Protein AF-A0A918H9S3-F1 (afdb_monomer_lite)

Foldseek 3Di:
DDPDPLAPCPVCVVVLVVCLLVQVPPDPVSNVVSLVVSLCSLPDDDWDDDQQFATVSLVVLLVSLVVVLVPDDPPPSSNVSSVVSNVVSVVRRVVSNVVSVVVD

Radius of gyration: 15.17 Å; chains: 1; bounding box: 36×32×43 Å

Structure (mmCIF, N/CA/C/O backbone):
data_AF-A0A918H9S3-F1
#
_entry.id   AF-A0A918H9S3-F1
#
loop_
_atom_site.group_PDB
_atom_site.id
_atom_site.type_symbol
_atom_site.label_atom_id
_atom_site.label_alt_id
_atom_site.label_comp_id
_atom_site.label_asym_id
_atom_site.label_entity_id
_atom_site.label_seq_id
_atom_site.pdbx_PDB_ins_code
_atom_site.Cartn_x
_atom_site.Cartn_y
_atom_site.Cartn_z
_atom_site.occupancy
_atom_site.B_iso_or_equiv
_atom_site.auth_seq_id
_atom_site.auth_comp_id
_atom_site.auth_asym_id
_atom_site.auth_atom_id
_atom_site.pdbx_PDB_model_num
ATOM 1 N N . MET A 1 1 ? 17.893 -21.327 3.367 1.00 35.28 1 MET A N 1
ATOM 2 C CA . MET A 1 1 ? 17.440 -19.935 3.160 1.00 35.28 1 MET A CA 1
ATOM 3 C C . MET A 1 1 ? 15.924 -19.945 3.169 1.00 35.28 1 MET A C 1
ATOM 5 O O . MET A 1 1 ? 15.336 -20.559 2.289 1.00 35.28 1 MET A O 1
ATOM 9 N N . SER A 1 2 ? 15.300 -19.388 4.208 1.00 34.03 2 SER A N 1
ATOM 10 C CA . SER A 1 2 ? 13.839 -19.285 4.274 1.00 34.03 2 SER A CA 1
ATOM 11 C C . SER A 1 2 ? 13.400 -18.329 3.170 1.00 34.03 2 SER A C 1
ATOM 13 O O . SER A 1 2 ? 13.749 -17.150 3.238 1.00 34.03 2 SER A O 1
ATOM 15 N N . LYS A 1 3 ? 12.696 -18.823 2.142 1.00 37.31 3 LYS A N 1
ATOM 16 C CA . LYS A 1 3 ? 11.920 -17.949 1.257 1.00 37.31 3 LYS A CA 1
ATOM 17 C C . LYS A 1 3 ? 11.032 -17.126 2.185 1.00 37.31 3 LYS A C 1
ATOM 19 O O . LYS A 1 3 ? 10.211 -17.707 2.900 1.00 37.31 3 LYS A O 1
ATOM 24 N N . ARG A 1 4 ? 11.244 -15.807 2.259 1.00 43.97 4 ARG A N 1
ATOM 25 C CA . ARG A 1 4 ? 10.210 -14.955 2.850 1.00 43.97 4 ARG A CA 1
ATOM 26 C C . ARG A 1 4 ? 8.940 -15.250 2.055 1.00 43.97 4 ARG A C 1
ATOM 28 O O . ARG A 1 4 ? 9.033 -15.511 0.859 1.00 43.97 4 ARG A O 1
ATOM 35 N N . PRO A 1 5 ? 7.766 -15.295 2.686 1.00 44.53 5 PRO A N 1
ATOM 36 C CA . PRO A 1 5 ? 6.538 -15.292 1.921 1.00 44.53 5 PRO A CA 1
ATOM 37 C C . PRO A 1 5 ? 6.533 -13.944 1.202 1.00 44.53 5 PRO A C 1
ATOM 39 O O . PRO A 1 5 ? 6.226 -12.925 1.817 1.00 44.53 5 PRO A O 1
ATOM 42 N N . ASP A 1 6 ? 6.960 -13.932 -0.061 1.00 52.22 6 ASP A N 1
ATOM 43 C CA . ASP A 1 6 ? 7.191 -12.723 -0.867 1.00 52.22 6 ASP A CA 1
ATOM 44 C C . ASP A 1 6 ? 5.903 -11.891 -1.044 1.00 52.22 6 ASP A C 1
ATOM 46 O O . ASP A 1 6 ? 5.912 -10.802 -1.603 1.00 52.22 6 ASP A O 1
ATOM 50 N N . ASN A 1 7 ? 4.783 -12.396 -0.521 1.00 59.19 7 ASN A N 1
ATOM 51 C CA . ASN A 1 7 ? 3.443 -11.933 -0.793 1.00 59.19 7 ASN A CA 1
ATOM 52 C C . ASN A 1 7 ? 2.536 -11.915 0.455 1.00 59.19 7 ASN A C 1
ATOM 54 O O . ASN A 1 7 ? 1.317 -11.883 0.316 1.00 59.19 7 ASN A O 1
ATOM 58 N N . ILE A 1 8 ? 3.080 -11.921 1.687 1.00 57.34 8 ILE A N 1
ATOM 59 C CA . ILE A 1 8 ? 2.235 -11.901 2.907 1.00 57.34 8 ILE A CA 1
ATOM 60 C C . ILE A 1 8 ? 1.254 -10.718 2.916 1.00 57.34 8 ILE A C 1
ATOM 62 O O . ILE A 1 8 ? 0.135 -10.906 3.380 1.00 57.34 8 ILE A O 1
ATOM 66 N N . VAL A 1 9 ? 1.658 -9.562 2.361 1.00 64.94 9 VAL A N 1
ATOM 67 C CA . VAL A 1 9 ? 0.833 -8.336 2.251 1.00 64.94 9 VAL A CA 1
ATOM 68 C C . VAL A 1 9 ? -0.319 -8.478 1.230 1.00 64.94 9 VAL A C 1
ATOM 70 O O . VAL A 1 9 ? -1.176 -7.622 1.046 1.00 64.94 9 VAL A O 1
ATOM 73 N N . TRP A 1 10 ? -0.320 -9.562 0.471 1.00 71.38 10 TRP A N 1
ATOM 74 C CA . TRP A 1 10 ? -1.200 -9.747 -0.672 1.00 71.38 10 TRP A CA 1
ATOM 75 C C . TRP A 1 10 ? -2.053 -11.004 -0.556 1.00 71.38 10 TRP A C 1
ATOM 77 O O . TRP A 1 10 ? -3.134 -11.062 -1.147 1.00 71.38 10 TRP A O 1
ATOM 87 N N . ASP A 1 11 ? -1.576 -11.983 0.208 1.00 74.75 11 ASP A N 1
ATOM 88 C CA . ASP A 1 11 ? -2.230 -13.265 0.456 1.00 74.75 11 ASP A CA 1
ATOM 89 C C . ASP A 1 11 ? -3.131 -13.229 1.704 1.00 74.75 11 ASP A C 1
ATOM 91 O O . ASP A 1 11 ? -3.870 -14.179 1.969 1.00 74.75 11 ASP A O 1
ATOM 95 N N . ARG A 1 12 ? -3.050 -12.159 2.510 1.00 79.31 12 ARG A N 1
ATOM 96 C CA . ARG A 1 12 ? -3.750 -12.017 3.797 1.00 79.31 12 ARG A CA 1
ATOM 97 C C . ARG A 1 12 ? -4.361 -10.619 3.974 1.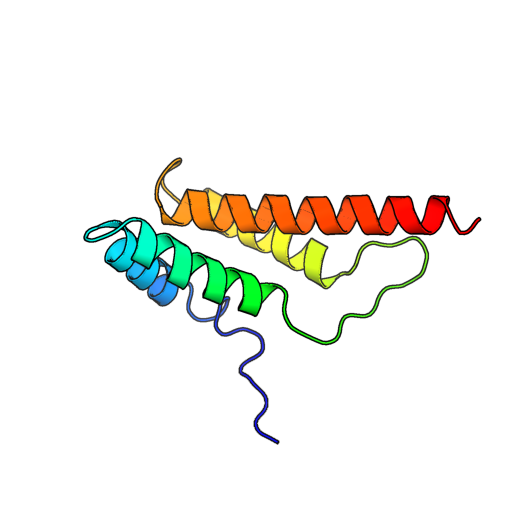00 79.31 12 ARG A C 1
ATOM 99 O O . ARG A 1 12 ? -4.343 -10.055 5.069 1.00 79.31 12 ARG A O 1
ATOM 106 N N . VAL A 1 13 ? -4.979 -10.099 2.915 1.00 79.56 13 VAL A N 1
ATOM 107 C CA . VAL A 1 13 ? -5.601 -8.761 2.869 1.00 79.56 13 VAL A CA 1
ATOM 108 C C . VAL A 1 13 ? -6.592 -8.528 4.019 1.00 79.56 13 VAL A C 1
ATOM 110 O O . VAL A 1 13 ? -6.641 -7.437 4.595 1.00 79.56 13 VAL A O 1
ATOM 113 N N . GLU A 1 14 ? -7.377 -9.536 4.405 1.00 82.25 14 GLU A N 1
ATOM 114 C CA . GLU A 1 14 ? -8.325 -9.427 5.518 1.00 82.25 14 GLU A CA 1
ATOM 115 C C . GLU A 1 14 ? -7.612 -9.263 6.865 1.00 82.25 14 GLU A C 1
ATOM 117 O O . GLU A 1 14 ? -8.058 -8.487 7.715 1.00 82.25 14 GLU A O 1
ATOM 122 N N . PHE A 1 15 ? -6.489 -9.961 7.051 1.00 81.75 15 PHE A N 1
ATOM 123 C CA . PHE A 1 15 ? -5.672 -9.875 8.259 1.00 81.75 15 PHE A CA 1
ATOM 124 C C . PHE A 1 15 ? -5.003 -8.504 8.376 1.00 81.75 15 PHE A C 1
ATOM 126 O O . PHE A 1 15 ? -5.078 -7.882 9.433 1.00 81.75 15 PHE A O 1
ATOM 133 N N . GLU A 1 16 ? -4.418 -7.984 7.298 1.00 83.19 16 GLU A N 1
ATOM 134 C CA . GLU A 1 16 ? -3.855 -6.627 7.282 1.00 83.19 16 GLU A CA 1
ATOM 135 C C . GLU A 1 16 ? -4.918 -5.570 7.530 1.00 83.19 16 GLU A C 1
ATOM 137 O O . GLU A 1 16 ? -4.717 -4.659 8.329 1.00 83.19 16 GLU A O 1
ATOM 142 N N . SER A 1 17 ? -6.075 -5.707 6.883 1.00 84.81 17 SER A N 1
ATOM 143 C CA . SER A 1 17 ? -7.198 -4.798 7.079 1.00 84.81 17 SER A CA 1
ATOM 144 C C . SER A 1 17 ? -7.647 -4.789 8.539 1.00 84.81 17 SER A C 1
ATOM 146 O O . SER A 1 17 ? -7.937 -3.726 9.087 1.00 84.81 17 SER A O 1
ATOM 148 N N . ALA A 1 18 ? -7.698 -5.956 9.188 1.00 86.19 18 ALA A N 1
ATOM 149 C CA . ALA A 1 18 ? -8.004 -6.068 10.610 1.00 86.19 18 ALA A CA 1
ATOM 150 C C . ALA A 1 18 ? -6.905 -5.443 11.482 1.00 86.19 18 ALA A C 1
ATOM 152 O O . ALA A 1 18 ? -7.220 -4.692 12.406 1.00 86.19 18 ALA A O 1
ATOM 153 N N . LEU A 1 19 ? -5.633 -5.688 11.161 1.00 85.25 19 LEU A N 1
ATOM 154 C CA . LEU A 1 19 ? -4.483 -5.143 11.877 1.00 85.25 19 LEU A CA 1
ATOM 155 C C . LEU A 1 19 ? -4.432 -3.611 11.791 1.00 85.25 19 LEU A C 1
ATOM 157 O O . LEU A 1 19 ? -4.290 -2.946 12.812 1.00 85.25 19 LEU A O 1
ATOM 161 N N . LEU A 1 20 ? -4.615 -3.042 10.598 1.00 85.44 20 LEU A N 1
ATOM 162 C CA . LEU A 1 20 ? -4.658 -1.598 10.360 1.00 85.44 20 LEU A CA 1
ATOM 163 C C . LEU A 1 20 ? -5.842 -0.946 11.080 1.00 85.44 20 LEU A C 1
ATOM 165 O O . LEU A 1 20 ? -5.670 0.085 11.727 1.00 85.44 20 LEU A O 1
ATOM 169 N N . LYS A 1 21 ? -7.029 -1.566 11.032 1.00 85.75 21 LYS A N 1
ATOM 170 C CA . LYS A 1 21 ? -8.210 -1.100 11.782 1.00 85.75 21 LYS A CA 1
ATOM 171 C C . LYS A 1 21 ? -8.000 -1.165 13.294 1.00 85.75 21 LYS A C 1
ATOM 173 O O . LYS A 1 21 ? -8.488 -0.298 14.014 1.00 85.75 21 LYS A O 1
ATOM 178 N N . ALA A 1 22 ? -7.319 -2.195 13.791 1.00 85.31 22 ALA A N 1
ATOM 179 C CA . ALA A 1 22 ? -7.003 -2.316 15.208 1.00 85.31 22 ALA A CA 1
ATOM 180 C C . ALA A 1 22 ? -5.971 -1.2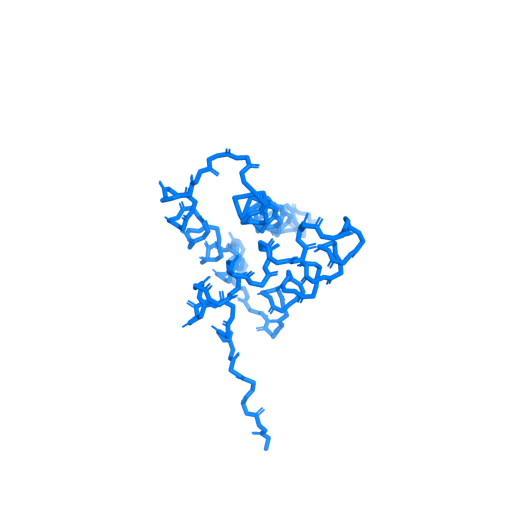63 15.629 1.00 85.31 22 ALA A C 1
ATOM 182 O O . ALA A 1 22 ? -6.163 -0.608 16.649 1.00 85.31 22 ALA A O 1
ATOM 183 N N . ALA A 1 23 ? -4.932 -1.049 14.819 1.00 82.81 23 ALA A N 1
ATOM 184 C CA . ALA A 1 23 ? -3.884 -0.065 15.065 1.00 82.81 23 ALA A CA 1
ATOM 185 C C . ALA A 1 23 ? -4.391 1.385 14.988 1.00 82.81 23 ALA A C 1
ATOM 187 O O . ALA A 1 23 ? -3.901 2.230 15.729 1.00 82.81 23 ALA A O 1
ATOM 188 N N . SER A 1 24 ? -5.398 1.675 14.154 1.00 82.62 24 SER A N 1
ATOM 189 C CA . SER A 1 24 ? -5.954 3.028 13.997 1.00 82.62 24 SER A CA 1
ATOM 190 C C . SER A 1 24 ? -6.832 3.494 15.162 1.00 82.62 24 SER A C 1
ATOM 192 O O . SER A 1 24 ? -7.170 4.670 15.226 1.00 82.62 24 SER A O 1
ATOM 194 N N . ARG A 1 25 ? -7.265 2.592 16.054 1.00 79.00 25 ARG A N 1
ATOM 195 C CA . ARG A 1 25 ? -8.170 2.919 17.171 1.00 79.00 25 ARG A CA 1
ATOM 196 C C . ARG A 1 25 ? -7.462 3.516 18.398 1.00 79.00 25 ARG A C 1
ATOM 198 O O . ARG A 1 25 ? -7.962 4.513 18.907 1.00 79.00 25 ARG A O 1
ATOM 205 N N . PRO A 1 26 ? -6.359 2.935 18.912 1.00 77.56 26 PRO A N 1
ATOM 206 C CA . PRO A 1 26 ? -5.750 3.391 20.159 1.00 77.56 26 PRO A CA 1
ATOM 207 C C . PRO A 1 26 ? -4.650 4.445 19.973 1.00 77.56 26 PRO A C 1
ATOM 209 O O . PRO A 1 26 ? -4.350 5.152 20.929 1.00 77.56 26 PRO A O 1
ATOM 212 N N . SER A 1 27 ? -4.000 4.532 18.802 1.00 80.56 27 SER A N 1
ATOM 213 C CA . SER A 1 27 ? -2.873 5.451 18.591 1.00 80.56 27 SER A CA 1
ATOM 214 C C . SER A 1 27 ? -2.528 5.647 17.114 1.00 80.56 27 SER A C 1
ATOM 216 O O . SER A 1 27 ? -2.255 4.689 16.391 1.00 80.56 27 SER A O 1
ATOM 218 N N . GLU A 1 28 ? -2.433 6.907 16.693 1.00 81.00 28 GLU A N 1
ATOM 219 C CA . GLU A 1 28 ? -1.913 7.283 15.375 1.00 81.00 28 GLU A CA 1
ATOM 220 C C . GLU A 1 28 ? -0.458 6.821 15.172 1.00 81.00 28 GLU A C 1
ATOM 222 O O . GLU A 1 28 ? -0.093 6.387 14.080 1.00 81.00 28 GLU A O 1
ATOM 227 N N . ASP A 1 29 ? 0.369 6.827 16.226 1.00 84.31 29 ASP A N 1
ATOM 228 C CA . ASP A 1 29 ? 1.760 6.364 16.139 1.00 84.31 29 ASP A CA 1
ATOM 229 C C . ASP A 1 29 ? 1.839 4.858 15.860 1.00 84.31 29 ASP A C 1
ATOM 231 O O . ASP A 1 29 ? 2.650 4.421 15.041 1.00 84.31 29 ASP A O 1
ATOM 235 N N . LEU A 1 30 ? 0.964 4.062 16.487 1.00 84.06 30 LEU A N 1
ATOM 236 C CA . LEU A 1 30 ? 0.891 2.623 16.230 1.00 84.06 30 LEU A CA 1
ATOM 237 C C . LEU A 1 30 ? 0.456 2.356 14.788 1.00 84.06 30 LEU A C 1
ATOM 239 O O . LEU A 1 30 ? 1.103 1.574 14.091 1.00 84.06 30 LEU A O 1
ATOM 243 N N . PHE A 1 31 ? -0.579 3.056 14.316 1.00 84.94 31 PHE A N 1
ATOM 244 C CA . PHE A 1 31 ? -1.009 2.982 12.922 1.00 84.94 31 PHE A CA 1
ATOM 245 C C . PHE A 1 31 ? 0.125 3.335 11.955 1.00 84.94 31 PHE A C 1
ATOM 247 O O . PHE A 1 31 ? 0.385 2.585 11.015 1.00 84.94 31 PHE A O 1
ATOM 254 N N . ARG A 1 32 ? 0.858 4.421 12.218 1.00 85.50 32 ARG A N 1
ATOM 255 C CA . ARG A 1 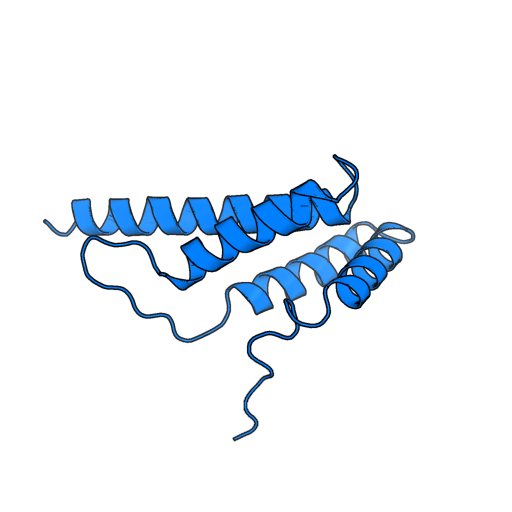32 ? 1.989 4.854 11.392 1.00 85.50 32 ARG A CA 1
ATOM 256 C C . ARG A 1 32 ? 3.113 3.820 11.356 1.00 85.50 32 ARG A C 1
ATOM 258 O O . ARG A 1 32 ? 3.631 3.534 10.280 1.00 85.50 32 ARG A O 1
ATOM 265 N N . ARG A 1 33 ? 3.493 3.236 12.497 1.00 87.50 33 ARG A N 1
ATOM 266 C CA . ARG A 1 33 ? 4.554 2.212 12.561 1.00 87.50 33 ARG A CA 1
ATOM 267 C C . ARG A 1 33 ? 4.152 0.925 11.849 1.00 87.50 33 ARG A C 1
ATOM 269 O O . ARG A 1 33 ? 4.944 0.378 11.079 1.00 87.50 33 ARG A O 1
ATOM 276 N N . THR A 1 34 ? 2.930 0.452 12.087 1.00 86.56 34 THR A N 1
ATOM 277 C CA . THR A 1 34 ? 2.390 -0.742 11.429 1.00 86.56 34 THR A CA 1
ATOM 278 C C . THR A 1 34 ? 2.268 -0.520 9.924 1.00 86.56 34 THR A C 1
ATOM 280 O O . THR A 1 34 ? 2.783 -1.324 9.151 1.00 86.56 34 THR A O 1
ATOM 283 N N . GLY A 1 35 ? 1.672 0.599 9.505 1.00 87.50 35 GLY A N 1
ATOM 284 C CA . GLY A 1 35 ? 1.552 0.978 8.099 1.00 87.50 35 GLY A CA 1
ATOM 285 C C . GLY A 1 35 ? 2.912 1.133 7.420 1.00 87.50 35 GLY A C 1
ATOM 286 O O . GLY A 1 35 ? 3.118 0.583 6.346 1.00 87.50 35 GLY A O 1
ATOM 287 N N . GLY A 1 36 ? 3.879 1.789 8.066 1.00 87.12 36 GLY A N 1
ATOM 288 C CA . GLY A 1 36 ? 5.238 1.933 7.535 1.00 87.12 36 GLY A CA 1
ATOM 289 C C . GLY A 1 36 ? 5.968 0.597 7.370 1.00 87.12 36 GLY A C 1
ATOM 290 O O . GLY A 1 36 ? 6.658 0.389 6.376 1.00 87.12 36 GLY A O 1
ATOM 291 N N . SER A 1 37 ? 5.774 -0.338 8.302 1.00 86.75 37 SER A N 1
ATOM 292 C CA . SER A 1 37 ? 6.371 -1.678 8.211 1.00 86.75 37 SER A CA 1
ATOM 293 C C . SER A 1 37 ? 5.767 -2.493 7.065 1.00 86.75 37 SER A C 1
ATOM 295 O O . SER A 1 37 ? 6.503 -3.127 6.311 1.00 86.75 37 SER A O 1
ATOM 297 N N . LEU A 1 38 ? 4.440 -2.444 6.900 1.00 87.50 38 LEU A N 1
ATOM 298 C CA . LEU A 1 38 ? 3.748 -3.094 5.782 1.00 87.50 38 LEU A CA 1
ATOM 299 C C . LEU A 1 38 ? 4.135 -2.463 4.440 1.00 87.50 38 LEU A C 1
ATOM 301 O O . LEU A 1 38 ? 4.395 -3.181 3.481 1.00 87.50 38 LEU A O 1
ATOM 305 N N . HIS A 1 39 ? 4.242 -1.134 4.390 1.00 88.81 39 HIS A N 1
ATOM 306 C CA . HIS A 1 39 ? 4.713 -0.402 3.214 1.00 88.81 39 HIS A CA 1
ATOM 307 C C . HIS A 1 39 ? 6.123 -0.842 2.817 1.00 88.81 39 HIS A C 1
ATOM 309 O O . HIS A 1 39 ? 6.339 -1.278 1.690 1.00 88.81 39 HIS A O 1
ATOM 315 N N . SER A 1 40 ? 7.057 -0.857 3.770 1.00 87.06 40 SER A N 1
ATOM 316 C CA . SER A 1 40 ? 8.417 -1.340 3.529 1.00 87.06 40 SER A CA 1
ATOM 317 C C . SER A 1 40 ? 8.436 -2.780 3.015 1.00 87.06 40 SER A C 1
ATOM 319 O O . SER A 1 40 ? 9.185 -3.078 2.091 1.00 87.06 40 SER A O 1
ATOM 321 N N . ALA A 1 41 ? 7.584 -3.657 3.555 1.00 85.44 41 ALA A N 1
ATOM 322 C CA . ALA A 1 41 ? 7.481 -5.037 3.093 1.00 85.44 41 ALA A CA 1
ATOM 323 C C . ALA A 1 41 ? 7.029 -5.134 1.625 1.00 85.44 41 ALA A C 1
ATOM 325 O O . ALA A 1 41 ? 7.632 -5.901 0.878 1.00 85.44 41 ALA A O 1
ATOM 326 N N . VAL A 1 42 ? 6.046 -4.327 1.199 1.00 85.44 42 VAL A N 1
ATOM 327 C CA . VAL A 1 42 ? 5.570 -4.273 -0.200 1.00 85.44 42 VAL A CA 1
ATOM 328 C C . VAL A 1 42 ? 6.678 -3.864 -1.165 1.00 85.44 42 VAL A C 1
ATOM 330 O O . VAL A 1 42 ? 6.781 -4.421 -2.255 1.00 85.44 42 VAL A O 1
ATOM 333 N N . PHE A 1 43 ? 7.509 -2.893 -0.778 1.00 85.50 43 PHE A N 1
ATOM 334 C CA . PHE A 1 43 ? 8.548 -2.367 -1.663 1.00 85.50 43 PHE A CA 1
ATOM 335 C C . PHE A 1 43 ? 9.921 -3.035 -1.494 1.00 85.50 43 PHE A C 1
ATOM 337 O O . PHE A 1 43 ? 10.841 -2.753 -2.262 1.00 85.50 43 PHE A O 1
ATOM 344 N N . SER A 1 44 ? 10.076 -3.935 -0.520 1.00 81.06 44 SER A N 1
ATOM 345 C CA . SER A 1 44 ? 11.324 -4.665 -0.290 1.00 81.06 44 SER A CA 1
ATOM 346 C C . SER A 1 44 ? 11.525 -5.798 -1.298 1.00 81.06 44 SER A C 1
ATOM 348 O O . SER A 1 44 ? 10.581 -6.496 -1.648 1.00 81.06 44 SER A O 1
ATOM 350 N N . GLY A 1 45 ? 12.767 -6.014 -1.733 1.00 73.81 45 GLY A N 1
ATOM 351 C CA . GLY A 1 45 ? 13.123 -7.111 -2.632 1.00 73.81 45 GLY A CA 1
ATOM 352 C C . GLY A 1 45 ? 14.162 -6.707 -3.670 1.00 73.81 45 GLY A C 1
ATOM 353 O O . GLY A 1 45 ? 14.498 -5.531 -3.810 1.00 73.81 45 GLY A O 1
ATOM 354 N N . VAL A 1 46 ? 14.686 -7.702 -4.385 1.00 66.31 46 VAL A N 1
ATOM 355 C CA . VAL A 1 46 ? 15.490 -7.457 -5.586 1.00 66.31 46 VAL A CA 1
ATOM 356 C C . VAL A 1 46 ? 14.523 -7.145 -6.716 1.00 66.31 46 VAL A C 1
ATOM 358 O O . VAL A 1 46 ? 13.613 -7.929 -6.966 1.00 66.31 46 VAL A O 1
ATOM 361 N N . ARG A 1 47 ? 14.726 -6.005 -7.372 1.00 75.31 47 ARG A N 1
ATOM 362 C CA . ARG A 1 47 ? 13.902 -5.541 -8.487 1.00 75.31 47 ARG A CA 1
ATOM 363 C C . ARG A 1 47 ? 14.729 -5.528 -9.753 1.00 75.31 47 ARG A C 1
ATOM 365 O O . ARG A 1 47 ? 15.932 -5.262 -9.706 1.00 75.31 47 ARG A O 1
ATOM 372 N N . SER A 1 48 ? 14.112 -5.833 -10.882 1.00 68.38 48 SER A N 1
ATOM 373 C CA . SER A 1 48 ? 14.785 -5.783 -12.180 1.00 68.38 48 SER A CA 1
ATOM 374 C C . SER A 1 48 ? 13.884 -5.128 -13.207 1.00 68.38 48 SER A C 1
ATOM 376 O O . SER A 1 48 ? 12.689 -5.392 -13.275 1.00 68.38 48 SER A O 1
ATOM 378 N N . ARG A 1 49 ? 14.482 -4.241 -13.996 1.00 75.94 49 ARG A N 1
ATOM 379 C CA . ARG A 1 49 ? 13.795 -3.400 -14.969 1.00 75.94 49 ARG A CA 1
ATOM 380 C C . ARG A 1 49 ? 14.489 -3.511 -16.321 1.00 75.94 49 ARG A C 1
ATOM 382 O O . ARG A 1 49 ? 15.714 -3.579 -16.389 1.00 75.94 49 ARG A O 1
ATOM 389 N N . GLU A 1 50 ? 13.696 -3.463 -17.386 1.00 77.81 50 GLU A N 1
ATOM 390 C CA . GLU A 1 50 ? 14.187 -3.189 -18.736 1.00 77.81 50 GLU A CA 1
ATOM 391 C C . GLU A 1 50 ? 14.351 -1.678 -18.946 1.00 77.81 50 GLU A C 1
ATOM 393 O O . GLU A 1 50 ? 13.498 -0.886 -18.538 1.00 77.81 50 GLU A O 1
ATOM 398 N N . LEU A 1 51 ? 15.422 -1.267 -19.626 1.00 74.88 51 LEU A N 1
ATOM 399 C CA . LEU A 1 51 ? 15.623 0.136 -19.982 1.00 74.88 51 LEU A CA 1
ATOM 400 C C . LEU A 1 51 ? 14.416 0.656 -20.789 1.00 74.88 51 LEU A C 1
ATOM 402 O O . LEU A 1 51 ? 13.972 0.036 -21.754 1.00 74.88 51 LEU A O 1
ATOM 406 N N . GLY A 1 52 ? 13.882 1.798 -20.381 1.00 72.50 52 GLY A N 1
ATOM 407 C CA . GLY A 1 52 ? 12.702 2.457 -20.933 1.00 72.50 52 GLY A CA 1
ATOM 408 C C . GLY A 1 52 ? 11.357 2.015 -20.346 1.00 72.50 52 GLY A C 1
ATOM 409 O O . GLY A 1 52 ? 10.334 2.556 -20.765 1.00 72.50 52 GLY A O 1
ATOM 410 N N . LYS A 1 53 ? 11.309 1.061 -19.403 1.00 80.88 53 LYS A N 1
ATOM 411 C CA . LYS A 1 53 ? 10.048 0.539 -18.836 1.00 80.88 53 LYS A CA 1
ATOM 412 C C . LYS A 1 53 ? 10.012 0.609 -17.315 1.00 80.88 53 LYS A C 1
ATOM 414 O O . LYS A 1 53 ? 11.007 0.262 -16.707 1.00 80.88 53 LYS A O 1
ATOM 419 N N . PRO A 1 54 ? 8.895 0.971 -16.661 1.00 84.44 54 PRO A N 1
ATOM 420 C CA . PRO A 1 54 ? 8.795 0.914 -15.199 1.00 84.44 54 PRO A CA 1
ATOM 421 C C . PRO A 1 54 ? 9.184 -0.453 -14.624 1.00 84.44 54 PRO A C 1
ATOM 423 O O . PRO A 1 54 ? 9.097 -1.473 -15.305 1.00 84.44 54 PRO A O 1
ATOM 426 N N . TYR A 1 55 ? 9.589 -0.465 -13.352 1.00 85.38 55 TYR A N 1
ATOM 427 C CA . TYR A 1 55 ? 9.699 -1.713 -12.601 1.00 85.38 55 TYR A CA 1
ATOM 428 C C . TYR A 1 55 ? 8.329 -2.391 -12.593 1.00 85.38 55 TYR A C 1
ATOM 430 O O . TYR A 1 55 ? 7.334 -1.768 -12.207 1.00 85.38 55 TYR A O 1
ATOM 438 N N . GLN A 1 56 ? 8.272 -3.643 -13.046 1.00 85.38 56 GLN A N 1
ATOM 439 C CA . GLN A 1 56 ? 7.011 -4.377 -13.156 1.00 85.38 56 GLN A CA 1
ATOM 440 C C . GLN A 1 56 ? 6.337 -4.503 -11.786 1.00 85.38 56 GLN A C 1
ATOM 442 O O . GLN A 1 56 ? 5.121 -4.404 -11.675 1.00 85.38 56 GLN A O 1
ATOM 447 N N . GLU A 1 57 ? 7.137 -4.606 -10.729 1.00 85.44 57 GLU A N 1
ATOM 448 C CA . GLU A 1 57 ? 6.678 -4.684 -9.351 1.00 85.44 57 GLU A CA 1
ATOM 449 C C . GLU A 1 57 ? 5.890 -3.433 -8.933 1.00 85.44 57 GLU A C 1
ATOM 451 O O . GLU A 1 57 ? 4.885 -3.549 -8.239 1.00 85.44 57 GLU A O 1
ATOM 456 N N . ASP A 1 58 ? 6.299 -2.233 -9.361 1.00 88.94 58 ASP A N 1
ATOM 457 C CA . ASP A 1 58 ? 5.561 -1.004 -9.039 1.00 88.94 58 ASP A CA 1
ATOM 458 C C . ASP A 1 58 ? 4.242 -0.915 -9.837 1.00 88.94 58 ASP A C 1
ATOM 460 O O . ASP A 1 58 ? 3.225 -0.463 -9.304 1.00 88.94 58 ASP A O 1
ATOM 464 N N . VAL A 1 59 ? 4.217 -1.409 -11.081 1.00 89.38 59 VAL A N 1
ATOM 465 C CA . VAL A 1 59 ? 2.978 -1.520 -11.878 1.00 89.38 59 VAL A CA 1
ATOM 466 C C . VAL A 1 59 ? 1.997 -2.486 -11.211 1.00 89.38 59 VAL A C 1
ATOM 468 O O . VAL A 1 59 ? 0.844 -2.123 -10.966 1.00 89.38 59 VAL A O 1
ATOM 471 N N . ASP A 1 60 ? 2.472 -3.671 -10.830 1.00 88.88 60 ASP A N 1
ATOM 472 C CA . ASP A 1 60 ? 1.669 -4.708 -10.180 1.00 88.88 60 ASP A CA 1
ATOM 473 C C . ASP A 1 60 ? 1.079 -4.212 -8.852 1.00 88.88 60 ASP A C 1
ATOM 475 O O . ASP A 1 60 ? -0.101 -4.444 -8.563 1.00 88.88 60 ASP A O 1
ATOM 479 N N . VAL A 1 61 ? 1.873 -3.483 -8.053 1.00 90.19 61 VAL A N 1
ATOM 480 C CA . VAL A 1 61 ? 1.396 -2.834 -6.823 1.00 90.19 61 VAL A CA 1
ATOM 481 C C . VAL A 1 61 ? 0.262 -1.868 -7.152 1.00 90.19 61 VAL A C 1
ATOM 483 O O . VAL A 1 61 ? -0.798 -1.973 -6.534 1.00 90.19 61 VAL A O 1
ATOM 486 N N . SER A 1 62 ? 0.445 -0.967 -8.124 1.00 89.50 62 SER A N 1
ATOM 487 C CA . SER A 1 62 ? -0.548 0.051 -8.499 1.00 89.50 62 SER A CA 1
ATOM 488 C C . SER A 1 62 ? -1.885 -0.565 -8.933 1.00 89.50 62 SER A C 1
ATOM 490 O O . SER A 1 62 ? -2.947 -0.207 -8.410 1.00 89.50 62 SER A O 1
ATOM 492 N N . GLU A 1 63 ? -1.850 -1.565 -9.814 1.00 90.94 63 GLU A N 1
ATOM 493 C CA . GLU A 1 63 ? -3.056 -2.258 -10.279 1.00 90.94 63 GLU A CA 1
ATOM 494 C C . GLU A 1 63 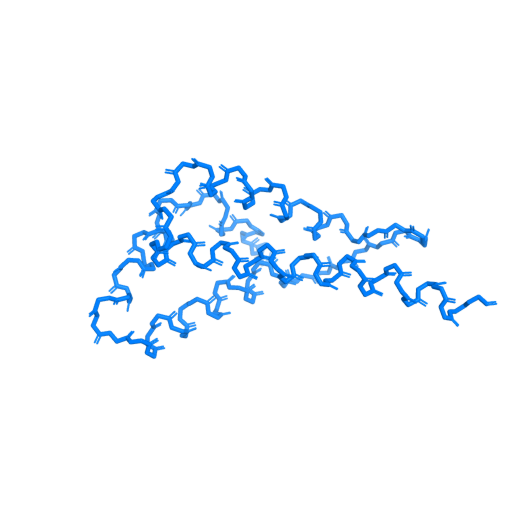? -3.753 -3.035 -9.156 1.00 90.94 63 GLU A C 1
ATOM 496 O O . GLU A 1 63 ? -4.987 -3.112 -9.080 1.00 90.94 63 GLU A O 1
ATOM 501 N N . ARG A 1 64 ? -2.974 -3.655 -8.266 1.00 89.50 64 ARG A N 1
ATOM 502 C CA . ARG A 1 64 ? -3.516 -4.454 -7.167 1.00 89.50 64 ARG A CA 1
ATOM 503 C C . ARG A 1 64 ? -4.175 -3.575 -6.115 1.00 89.50 64 ARG A C 1
ATOM 505 O O . ARG A 1 64 ? -5.310 -3.858 -5.726 1.00 89.50 64 ARG A O 1
ATOM 512 N N . VAL A 1 65 ? -3.534 -2.482 -5.704 1.00 90.88 65 VAL A N 1
ATOM 513 C CA . VAL A 1 65 ? -4.142 -1.545 -4.748 1.00 90.88 65 VAL A CA 1
ATOM 514 C C . VAL A 1 65 ? -5.360 -0.850 -5.343 1.00 90.88 65 VAL A C 1
ATOM 516 O O . VAL A 1 65 ? -6.342 -0.666 -4.631 1.00 90.88 65 VAL A O 1
ATOM 519 N N . GLN A 1 66 ? -5.374 -0.544 -6.644 1.00 91.81 66 GLN A N 1
ATOM 520 C CA . GLN A 1 66 ? -6.560 0.004 -7.303 1.00 91.81 66 GLN A CA 1
ATOM 521 C C . GLN A 1 66 ? -7.764 -0.945 -7.188 1.00 91.81 66 GLN A C 1
ATOM 523 O O . GLN A 1 66 ? -8.860 -0.508 -6.828 1.00 91.81 66 GLN A O 1
ATOM 528 N N . ARG A 1 67 ? -7.557 -2.247 -7.429 1.00 91.12 67 ARG A N 1
ATOM 529 C CA . ARG A 1 67 ? -8.604 -3.271 -7.271 1.00 91.12 67 ARG A CA 1
ATOM 530 C C . ARG A 1 67 ? -9.083 -3.397 -5.827 1.00 91.12 67 ARG A C 1
ATOM 532 O O . ARG A 1 67 ? -10.286 -3.449 -5.594 1.00 91.12 67 ARG A O 1
ATOM 539 N N . LEU A 1 68 ? -8.166 -3.405 -4.860 1.00 89.50 68 LEU A N 1
ATOM 540 C CA . LEU A 1 68 ? -8.514 -3.496 -3.438 1.00 89.50 68 LEU A CA 1
ATOM 541 C C . LEU A 1 68 ? -9.324 -2.284 -2.970 1.00 89.50 68 LEU A C 1
ATOM 543 O O . LEU A 1 68 ? -10.340 -2.430 -2.292 1.00 89.50 68 LEU A O 1
ATOM 547 N N . ARG A 1 69 ? -8.912 -1.082 -3.376 1.00 92.69 69 ARG A N 1
ATOM 548 C CA . ARG A 1 69 ? -9.572 0.171 -2.993 1.00 92.69 69 ARG A CA 1
ATOM 549 C C . ARG A 1 69 ? -10.989 0.297 -3.539 1.00 92.69 69 ARG A C 1
ATOM 551 O O . ARG A 1 69 ? -11.810 0.937 -2.890 1.00 92.69 69 ARG A O 1
ATOM 558 N N . ALA A 1 70 ? -11.307 -0.342 -4.666 1.00 92.31 70 ALA A N 1
ATOM 559 C CA . ALA A 1 70 ? -12.653 -0.318 -5.240 1.00 92.31 70 ALA A CA 1
ATOM 560 C C . ALA A 1 70 ? -13.733 -0.881 -4.291 1.00 92.31 70 ALA A C 1
ATOM 562 O O . ALA A 1 70 ? -14.889 -0.474 -4.377 1.00 92.31 70 ALA A O 1
ATOM 563 N N . GLY A 1 71 ? -13.362 -1.786 -3.377 1.00 89.62 71 GLY A N 1
ATOM 564 C CA . GLY A 1 71 ? -14.275 -2.381 -2.394 1.00 89.62 71 GLY A CA 1
ATOM 565 C C . GLY A 1 71 ? -14.253 -1.729 -1.007 1.00 89.62 71 GLY A C 1
ATOM 566 O O . GLY A 1 71 ? -14.966 -2.186 -0.114 1.00 89.62 71 GLY A O 1
ATOM 567 N N . LEU A 1 72 ? -13.428 -0.702 -0.782 1.00 89.69 72 LEU A N 1
ATOM 568 C CA . LEU A 1 72 ? -13.208 -0.138 0.550 1.00 89.69 72 LEU A CA 1
ATOM 569 C C . LEU A 1 72 ? -13.992 1.162 0.773 1.00 89.69 72 LEU A C 1
ATOM 571 O O . LEU A 1 72 ? -14.116 1.979 -0.141 1.00 89.69 72 LEU A O 1
ATOM 575 N N . PRO A 1 73 ? -14.468 1.422 2.008 1.00 93.00 73 PRO A N 1
ATOM 576 C CA . PRO A 1 73 ? -15.019 2.724 2.352 1.00 93.00 73 PRO A CA 1
ATOM 577 C C . PRO A 1 73 ? -13.952 3.807 2.177 1.00 93.00 73 PRO A C 1
ATOM 579 O O . PRO A 1 73 ? -12.885 3.752 2.803 1.00 93.00 73 PRO A O 1
ATOM 582 N N . ARG A 1 74 ? -14.253 4.796 1.334 1.00 92.75 74 ARG A N 1
ATOM 583 C CA . ARG A 1 74 ? -13.348 5.909 1.047 1.00 92.75 74 ARG A CA 1
ATOM 584 C C . ARG A 1 74 ? -13.008 6.672 2.327 1.00 92.75 74 ARG A C 1
ATOM 586 O O . ARG A 1 74 ? -13.893 6.987 3.117 1.00 92.75 74 ARG A O 1
ATOM 593 N N . GLY A 1 75 ? -11.727 6.965 2.525 1.00 90.19 75 GLY A N 1
ATOM 594 C CA . GLY A 1 75 ? -11.217 7.647 3.716 1.00 90.19 75 GLY A CA 1
ATOM 595 C C . GLY A 1 75 ? -11.086 6.757 4.956 1.00 90.19 75 GLY A C 1
ATOM 596 O O . GLY A 1 75 ? -10.640 7.237 5.994 1.00 90.19 75 GLY A O 1
ATOM 597 N N . SER A 1 76 ? -11.430 5.466 4.877 1.00 90.06 76 SER A N 1
ATOM 598 C CA . SER A 1 76 ? -11.099 4.526 5.952 1.00 90.06 76 SER A CA 1
ATOM 599 C C . SER A 1 76 ? -9.583 4.381 6.101 1.00 90.06 76 SER A C 1
ATOM 601 O O . SER A 1 76 ? -8.840 4.536 5.135 1.00 90.06 76 SER A O 1
ATOM 603 N N . ALA A 1 77 ? -9.110 4.020 7.297 1.00 88.75 77 ALA A N 1
ATOM 604 C CA . ALA A 1 77 ? -7.682 3.808 7.556 1.00 88.75 77 ALA A CA 1
ATOM 605 C C . ALA A 1 77 ? -7.034 2.824 6.558 1.00 88.75 77 ALA A C 1
ATOM 607 O O . ALA A 1 77 ? -5.899 3.014 6.132 1.00 88.75 77 ALA A O 1
ATOM 608 N N . VAL A 1 78 ? -7.789 1.804 6.140 1.00 90.50 78 VAL A N 1
ATOM 609 C CA . VAL A 1 78 ? -7.351 0.812 5.151 1.00 90.50 78 VAL A CA 1
ATOM 610 C C . VAL A 1 78 ? -7.311 1.407 3.737 1.00 90.50 78 VAL A C 1
ATOM 612 O O . VAL A 1 78 ? -6.334 1.195 3.025 1.00 90.50 78 VAL A O 1
ATOM 615 N N . ASP A 1 79 ? -8.311 2.203 3.335 1.00 93.00 79 ASP A N 1
ATOM 616 C CA . ASP A 1 79 ? -8.271 2.930 2.052 1.00 93.00 79 ASP A CA 1
ATOM 617 C C . ASP A 1 79 ? -7.091 3.909 1.999 1.00 93.00 79 ASP A C 1
ATOM 619 O O . ASP A 1 79 ? -6.373 3.949 1.004 1.00 93.00 79 ASP A O 1
ATOM 623 N N . LEU A 1 80 ? -6.842 4.656 3.078 1.00 91.44 80 LEU A N 1
ATOM 624 C CA . LEU A 1 80 ? -5.722 5.596 3.161 1.00 91.44 80 LEU A CA 1
ATOM 625 C C . LEU A 1 80 ? -4.364 4.889 3.089 1.00 91.44 80 LEU A C 1
ATOM 627 O O . LEU A 1 80 ? -3.458 5.384 2.420 1.00 91.44 80 LEU A O 1
ATOM 631 N N . PHE A 1 81 ? -4.231 3.718 3.715 1.00 91.81 81 PHE A N 1
ATOM 632 C CA . PHE A 1 81 ? -3.031 2.894 3.587 1.00 91.81 81 PHE A CA 1
ATOM 633 C C . PHE A 1 81 ? -2.796 2.453 2.134 1.00 91.81 81 PHE A C 1
ATOM 635 O O . PHE A 1 81 ? -1.727 2.708 1.578 1.00 91.81 81 PHE A O 1
ATOM 642 N N . TYR A 1 82 ? -3.800 1.859 1.478 1.00 92.50 82 TYR A N 1
ATOM 643 C CA . TYR A 1 82 ? -3.658 1.434 0.082 1.00 92.50 82 TYR A CA 1
ATOM 644 C C . TYR A 1 82 ? -3.491 2.617 -0.884 1.00 92.50 82 TYR A C 1
ATOM 646 O O . TYR A 1 82 ? -2.802 2.484 -1.894 1.00 92.50 82 TYR A O 1
ATOM 654 N N . LYS A 1 83 ? -4.056 3.790 -0.573 1.00 93.88 83 LYS A N 1
ATOM 655 C CA . LYS A 1 83 ? -3.806 5.033 -1.3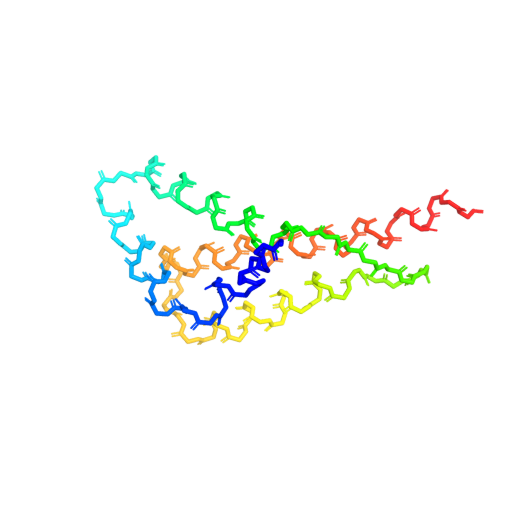16 1.00 93.88 83 LYS A CA 1
ATOM 656 C C . LYS A 1 83 ? -2.330 5.428 -1.251 1.00 93.88 83 LYS A C 1
ATOM 658 O O . LYS A 1 83 ? -1.749 5.725 -2.288 1.00 93.88 83 LYS A O 1
ATOM 663 N N . ALA A 1 84 ? -1.715 5.372 -0.070 1.00 92.50 84 ALA A N 1
ATOM 664 C CA . ALA A 1 84 ? -0.298 5.690 0.099 1.00 92.50 84 ALA A CA 1
ATOM 665 C C . ALA A 1 84 ? 0.619 4.712 -0.662 1.00 92.50 84 ALA A C 1
ATOM 667 O O . ALA A 1 84 ? 1.629 5.127 -1.236 1.00 92.50 84 ALA A O 1
ATOM 668 N N . LEU A 1 85 ? 0.258 3.422 -0.715 1.00 92.62 85 LEU A N 1
ATOM 669 C CA . LEU A 1 85 ? 0.953 2.438 -1.554 1.00 92.62 85 LEU A CA 1
ATOM 670 C C . LEU A 1 85 ? 0.841 2.788 -3.043 1.00 92.62 85 LEU A C 1
ATOM 672 O O . LEU A 1 85 ? 1.849 2.769 -3.745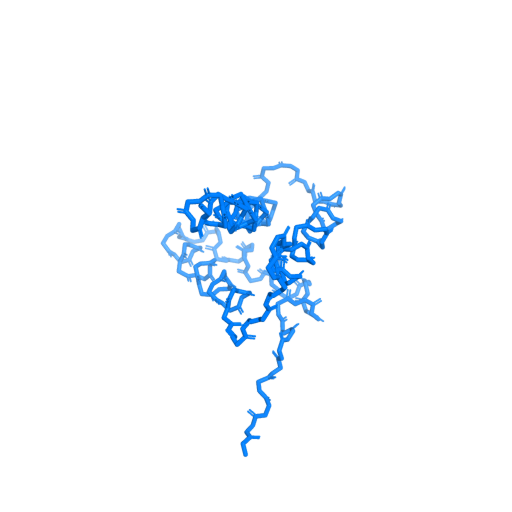 1.00 92.62 85 LEU A O 1
ATOM 676 N N . GLN A 1 86 ? -0.356 3.159 -3.506 1.00 93.94 86 GLN A N 1
ATOM 677 C CA . GLN A 1 86 ? -0.588 3.558 -4.896 1.00 93.94 86 GLN A CA 1
ATOM 678 C C . GLN A 1 86 ? 0.252 4.775 -5.294 1.00 93.94 86 GLN A C 1
ATOM 680 O O . GLN A 1 86 ? 0.895 4.772 -6.338 1.00 93.94 86 GLN A O 1
ATOM 685 N N . GLU A 1 87 ? 0.273 5.803 -4.445 1.00 94.38 87 GLU A N 1
ATOM 686 C CA . GLU A 1 87 ? 1.055 7.024 -4.668 1.00 94.38 87 GLU A CA 1
ATOM 687 C C . GLU A 1 87 ? 2.559 6.728 -4.710 1.00 94.38 87 GLU A C 1
ATOM 689 O O . GLU A 1 87 ? 3.273 7.253 -5.561 1.00 94.38 87 GLU A O 1
ATOM 694 N N . SER A 1 88 ? 3.039 5.838 -3.838 1.00 93.00 88 SER A N 1
ATOM 695 C CA . SER A 1 88 ? 4.450 5.436 -3.808 1.00 93.00 88 SER A CA 1
ATOM 696 C C . SER A 1 88 ? 4.853 4.655 -5.060 1.00 93.00 88 SER A C 1
ATOM 698 O O . SER A 1 88 ? 5.910 4.914 -5.631 1.00 93.00 88 SER A O 1
ATOM 700 N N . ALA A 1 89 ? 3.997 3.736 -5.512 1.00 91.44 89 ALA A N 1
ATOM 701 C CA . ALA A 1 89 ? 4.204 2.987 -6.745 1.00 91.44 89 ALA A CA 1
ATOM 702 C C . ALA A 1 89 ? 4.242 3.915 -7.967 1.00 91.44 89 ALA A C 1
ATOM 704 O O . ALA A 1 89 ? 5.169 3.836 -8.770 1.00 91.44 89 ALA A O 1
ATOM 705 N N . GLN A 1 90 ? 3.295 4.855 -8.065 1.00 93.38 90 GLN A N 1
ATOM 706 C CA . GLN A 1 90 ? 3.273 5.830 -9.155 1.00 93.38 90 GLN A CA 1
ATOM 707 C C . GLN A 1 90 ? 4.525 6.715 -9.154 1.00 93.38 90 GLN A C 1
ATOM 709 O O . GLN A 1 90 ? 5.151 6.898 -10.192 1.00 93.38 90 GLN A O 1
ATOM 714 N N . HIS A 1 91 ? 4.950 7.193 -7.983 1.00 92.12 91 HIS A N 1
ATOM 715 C CA . HIS A 1 91 ? 6.172 7.989 -7.859 1.00 92.12 91 HIS A CA 1
ATOM 716 C C . HIS A 1 91 ? 7.426 7.224 -8.305 1.00 92.12 91 HIS A C 1
ATOM 718 O O . HIS A 1 91 ? 8.326 7.803 -8.915 1.00 92.12 91 HIS A O 1
ATOM 724 N N . ASN A 1 92 ? 7.503 5.921 -8.022 1.00 89.44 92 ASN A N 1
ATOM 725 C CA . ASN A 1 92 ? 8.608 5.082 -8.488 1.00 89.44 92 ASN A CA 1
ATOM 726 C C . ASN A 1 92 ? 8.580 4.893 -10.009 1.00 89.44 92 ASN A C 1
ATOM 728 O O . ASN A 1 92 ? 9.629 4.986 -10.646 1.00 89.44 92 ASN A O 1
ATOM 732 N N . ILE A 1 93 ? 7.395 4.675 -10.589 1.00 89.19 93 ILE A N 1
ATOM 733 C CA . ILE A 1 93 ? 7.190 4.585 -12.042 1.00 89.19 93 ILE A CA 1
ATOM 734 C C . ILE A 1 93 ? 7.679 5.867 -12.721 1.00 89.19 93 ILE A C 1
ATOM 736 O O . ILE A 1 93 ? 8.523 5.804 -13.617 1.00 89.19 93 ILE A O 1
ATOM 740 N N . ASP A 1 94 ? 7.203 7.019 -12.249 1.00 90.19 94 ASP A N 1
ATOM 741 C CA . ASP A 1 94 ? 7.529 8.327 -12.814 1.00 90.19 94 ASP A CA 1
ATOM 742 C C . ASP A 1 94 ? 9.033 8.607 -12.720 1.00 90.19 94 ASP A C 1
ATOM 744 O O . ASP A 1 94 ? 9.660 9.020 -13.698 1.00 90.19 94 ASP A O 1
ATOM 748 N N . ARG A 1 95 ? 9.643 8.319 -11.561 1.00 87.88 95 ARG A N 1
ATOM 749 C CA . ARG A 1 95 ? 11.086 8.485 -11.357 1.00 87.88 95 ARG A CA 1
ATOM 750 C C . ARG A 1 95 ? 11.892 7.605 -12.295 1.00 87.88 95 ARG A C 1
ATOM 752 O O . ARG A 1 95 ? 12.823 8.084 -12.926 1.00 87.88 95 ARG A O 1
ATOM 759 N N . ALA A 1 96 ? 11.529 6.336 -12.405 1.00 85.94 96 ALA A N 1
ATOM 760 C CA . ALA A 1 96 ? 12.286 5.402 -13.212 1.00 85.94 96 ALA A CA 1
ATOM 761 C C . ALA A 1 96 ? 12.165 5.737 -14.716 1.00 85.94 96 ALA A C 1
ATOM 763 O O . ALA A 1 96 ? 13.088 5.493 -15.483 1.00 85.94 96 ALA A O 1
ATOM 764 N N . ILE A 1 97 ? 11.058 6.337 -15.167 1.00 84.31 97 ILE A N 1
ATOM 765 C CA . ILE A 1 97 ? 10.956 6.914 -16.521 1.00 84.31 97 ILE A CA 1
ATOM 766 C C . ILE A 1 97 ? 11.846 8.161 -16.662 1.00 84.31 97 ILE A C 1
ATOM 768 O O . ILE A 1 97 ? 12.507 8.332 -17.684 1.00 84.31 97 ILE A O 1
ATOM 772 N N . ALA A 1 98 ? 11.871 9.029 -15.647 1.00 85.00 98 ALA A N 1
ATOM 773 C CA . ALA A 1 98 ? 12.652 10.264 -15.662 1.00 85.00 98 ALA A CA 1
ATOM 774 C C . ALA A 1 98 ? 14.172 10.038 -15.612 1.00 85.00 98 ALA A C 1
ATOM 776 O O . ALA A 1 98 ? 14.911 10.799 -16.233 1.00 85.00 98 ALA A O 1
ATOM 777 N N . ASP A 1 99 ? 14.644 9.026 -14.886 1.00 80.94 99 ASP A N 1
ATOM 778 C CA . ASP A 1 99 ? 16.073 8.714 -14.781 1.00 80.94 99 ASP A CA 1
ATOM 779 C C . ASP A 1 99 ? 16.629 8.224 -16.132 1.00 80.94 99 ASP A C 1
ATOM 781 O O . ASP A 1 99 ? 17.644 8.733 -16.599 1.00 80.94 99 ASP A O 1
ATOM 785 N N . ASP A 1 100 ? 15.882 7.391 -16.860 1.00 75.31 100 ASP A N 1
ATOM 786 C CA . ASP A 1 100 ? 16.255 6.955 -18.216 1.00 75.31 100 ASP A CA 1
ATOM 787 C C . ASP A 1 100 ? 16.303 8.098 -19.248 1.00 75.31 100 ASP A C 1
ATOM 789 O O . ASP A 1 100 ? 16.972 7.985 -20.276 1.00 75.31 100 ASP A O 1
ATOM 793 N N . LEU A 1 101 ? 15.577 9.195 -19.008 1.00 69.25 101 LEU A N 1
ATOM 794 C CA . LEU A 1 101 ? 15.638 10.400 -19.843 1.00 69.25 101 LEU A CA 1
ATOM 795 C C . LEU A 1 101 ? 16.888 11.243 -19.566 1.00 69.25 101 LEU A C 1
ATOM 797 O O . LEU A 1 101 ? 17.270 12.031 -20.426 1.00 69.25 101 LEU A O 1
ATOM 801 N N . LYS A 1 102 ? 17.497 11.111 -18.383 1.00 69.06 102 LYS A N 1
ATOM 802 C CA . LYS A 1 102 ? 18.719 11.836 -18.000 1.00 69.06 102 LYS A CA 1
ATOM 803 C C . LYS A 1 102 ? 19.995 11.107 -18.409 1.00 69.06 102 LYS A C 1
ATOM 805 O O . LYS A 1 102 ? 21.010 11.766 -18.603 1.00 69.06 102 LYS A O 1
ATOM 810 N N . ASP A 1 103 ? 19.929 9.787 -18.557 1.00 60.94 103 ASP A N 1
ATOM 811 C CA . ASP A 1 103 ? 21.057 8.938 -18.965 1.00 60.94 103 ASP A CA 1
ATOM 812 C C . ASP A 1 103 ? 21.200 8.801 -20.502 1.00 60.94 103 ASP A C 1
ATOM 814 O O . ASP A 1 103 ? 21.951 7.954 -20.990 1.00 60.94 103 ASP A O 1
ATOM 818 N N . ARG A 1 104 ? 20.483 9.630 -21.276 1.00 54.50 104 ARG A N 1
ATOM 819 C CA . ARG A 1 104 ? 20.556 9.743 -22.744 1.00 54.50 104 ARG A CA 1
ATOM 820 C C . ARG A 1 104 ? 21.214 11.047 -23.174 1.00 54.50 104 ARG A C 1
ATOM 822 O O . ARG A 1 104 ? 21.953 10.995 -24.181 1.00 54.50 104 ARG A O 1
#

pLDDT: mean 81.61, std 13.11, range [34.03, 94.38]

Secondary structure (DSSP, 8-state):
-----TTHHHH-HHHHHHHHHHHTTT-HHHHHHHHHHHHHHHH-S-----TTS--HHHHHHHHHHHHHHTTSPTTSHHHHHHHHHHHHHHHHHHHHHHHHHH--

Sequence (104 aa):
MSKRPDNIVWDRVEFESALLKAASRPSEDLFRRTGGSLHSAVFSGVRSRELGKPYQEDVDVSERVQRLRAGLPRGSAVDLFYKALQESAQHNIDRAIADDLKDR

Organism: NCBI:txid1951